Protein AF-A0A7S2MZM7-F1 (afdb_monomer_lite)

pLDDT: mean 78.88, std 13.53, range [46.03, 93.81]

Structure (mmCIF, N/CA/C/O backbone):
data_AF-A0A7S2MZM7-F1
#
_entry.id   AF-A0A7S2MZM7-F1
#
loop_
_atom_site.group_PDB
_atom_site.id
_atom_site.type_symbol
_atom_site.label_atom_id
_atom_site.label_alt_id
_atom_site.label_comp_id
_atom_site.label_asym_id
_atom_site.label_entity_id
_atom_site.label_seq_id
_atom_site.pdbx_PDB_ins_code
_atom_site.Cartn_x
_atom_site.Cartn_y
_atom_site.Cartn_z
_atom_site.occupancy
_atom_site.B_iso_or_equiv
_atom_site.auth_seq_id
_atom_site.auth_comp_id
_atom_site.auth_asym_id
_atom_site.auth_atom_id
_atom_site.pdbx_PDB_model_num
ATOM 1 N N . CYS A 1 1 ? 52.607 2.743 -35.072 1.00 60.44 1 CYS A N 1
ATOM 2 C CA . CYS A 1 1 ? 51.259 3.194 -35.482 1.00 60.44 1 CYS A CA 1
ATOM 3 C C . CYS A 1 1 ? 50.450 3.611 -34.243 1.00 60.44 1 CYS A C 1
ATOM 5 O O . CYS A 1 1 ? 49.666 2.835 -33.712 1.00 60.44 1 CYS A O 1
ATOM 7 N N . TRP A 1 2 ? 50.737 4.798 -33.700 1.00 70.00 2 TRP A N 1
ATOM 8 C CA . TRP A 1 2 ? 50.161 5.307 -32.442 1.00 70.00 2 TRP A CA 1
ATOM 9 C C . TRP A 1 2 ? 48.858 6.093 -32.680 1.00 70.00 2 TRP A C 1
ATOM 11 O O . TRP A 1 2 ? 47.922 5.983 -31.895 1.00 70.00 2 TRP A O 1
ATOM 21 N N . ALA A 1 3 ? 48.740 6.747 -33.842 1.00 78.81 3 ALA A N 1
ATOM 22 C CA . ALA A 1 3 ? 47.539 7.464 -34.273 1.00 78.81 3 ALA A CA 1
ATOM 23 C C . ALA A 1 3 ? 46.286 6.568 -34.348 1.00 78.81 3 ALA A C 1
ATOM 25 O O . ALA A 1 3 ? 45.236 6.948 -33.846 1.00 78.81 3 ALA A O 1
ATOM 26 N N . VAL A 1 4 ? 46.415 5.341 -34.872 1.00 82.06 4 VAL A N 1
ATOM 27 C CA . VAL A 1 4 ? 45.293 4.383 -34.983 1.00 82.06 4 VAL A CA 1
ATOM 28 C C . VAL A 1 4 ? 44.773 3.947 -33.607 1.00 82.06 4 VAL A C 1
ATOM 30 O O . VAL A 1 4 ? 43.575 3.748 -33.415 1.00 82.06 4 VAL A O 1
ATOM 33 N N . LYS A 1 5 ? 45.663 3.835 -32.613 1.00 76.19 5 LYS A N 1
ATOM 34 C CA . LYS A 1 5 ? 45.279 3.484 -31.239 1.00 76.19 5 LYS A CA 1
ATOM 35 C C . LYS A 1 5 ? 44.491 4.614 -30.574 1.00 76.19 5 LYS A C 1
ATOM 37 O O . LYS A 1 5 ? 43.492 4.342 -29.920 1.00 76.19 5 LYS A O 1
ATOM 42 N N . ILE A 1 6 ? 44.901 5.866 -30.785 1.00 82.88 6 ILE A N 1
ATOM 43 C CA . ILE A 1 6 ? 44.207 7.044 -30.245 1.00 82.88 6 ILE A CA 1
ATOM 44 C C . ILE A 1 6 ? 42.816 7.180 -30.863 1.00 82.88 6 ILE A C 1
ATOM 46 O O . ILE A 1 6 ? 41.855 7.415 -30.138 1.00 82.88 6 ILE A O 1
ATOM 50 N N . THR A 1 7 ? 42.684 6.971 -32.177 1.00 83.38 7 THR A N 1
ATOM 51 C CA . THR A 1 7 ? 41.378 7.048 -32.842 1.00 83.38 7 THR A CA 1
ATOM 52 C C . THR A 1 7 ? 40.415 5.982 -32.325 1.00 83.38 7 THR A C 1
ATOM 54 O O . THR A 1 7 ? 39.276 6.304 -32.010 1.00 83.38 7 THR A O 1
ATOM 57 N N . VAL A 1 8 ? 40.864 4.733 -32.148 1.00 88.12 8 VAL A N 1
ATOM 58 C CA . VAL A 1 8 ? 40.004 3.651 -31.628 1.00 88.12 8 VAL A CA 1
ATOM 59 C C . VAL A 1 8 ? 39.591 3.912 -30.177 1.00 88.12 8 VAL A C 1
ATOM 61 O O . VAL A 1 8 ? 38.430 3.711 -29.828 1.00 88.12 8 VAL A O 1
ATOM 64 N N . LEU A 1 9 ? 40.506 4.419 -29.344 1.00 82.81 9 LEU A N 1
ATOM 65 C CA . LEU A 1 9 ? 40.193 4.788 -27.963 1.00 82.81 9 LEU A CA 1
ATOM 66 C C . LEU A 1 9 ? 39.205 5.960 -27.900 1.00 82.81 9 LEU A C 1
ATOM 68 O O . LEU A 1 9 ? 38.249 5.896 -27.137 1.00 82.81 9 LEU A O 1
ATOM 72 N N . ALA A 1 10 ? 39.363 6.989 -28.734 1.00 88.56 10 ALA A N 1
ATOM 73 C CA . ALA A 1 10 ? 38.424 8.108 -28.784 1.00 88.56 10 ALA A CA 1
ATOM 74 C C . ALA A 1 10 ? 37.012 7.648 -29.183 1.00 88.56 10 ALA A C 1
ATOM 76 O O . ALA A 1 10 ? 36.043 7.998 -28.514 1.00 88.56 10 ALA A O 1
ATOM 77 N N . PHE A 1 11 ? 36.889 6.795 -30.206 1.00 91.56 11 PHE A N 1
ATOM 78 C CA . PHE A 1 11 ? 35.600 6.216 -30.595 1.00 91.56 11 PHE A CA 1
ATOM 79 C C . PHE A 1 11 ? 34.994 5.328 -29.502 1.00 91.56 11 PHE A C 1
ATOM 81 O O . PHE A 1 11 ? 33.789 5.391 -29.277 1.00 91.56 11 PHE A O 1
ATOM 88 N N . MET A 1 12 ? 35.807 4.547 -28.786 1.00 88.81 12 MET A N 1
ATOM 89 C CA . MET A 1 12 ? 35.355 3.726 -27.658 1.00 88.81 12 MET A CA 1
ATOM 90 C C . MET A 1 12 ? 34.823 4.582 -26.502 1.00 88.81 12 MET A C 1
ATOM 92 O O . MET A 1 12 ? 33.786 4.258 -25.934 1.00 88.81 12 MET A O 1
ATOM 96 N N . TRP A 1 13 ? 35.497 5.687 -26.172 1.00 88.94 13 TRP A N 1
ATOM 97 C CA . TRP A 1 13 ? 35.062 6.613 -25.123 1.00 88.94 13 TRP A CA 1
ATOM 98 C C . TRP A 1 13 ? 33.823 7.412 -25.530 1.00 88.94 13 TRP A C 1
ATOM 100 O O . TRP A 1 13 ? 32.946 7.624 -24.700 1.00 88.94 13 TRP A O 1
ATOM 110 N N . ILE A 1 14 ? 33.703 7.794 -26.805 1.00 89.69 14 ILE A N 1
ATOM 111 C CA . ILE A 1 14 ? 32.490 8.423 -27.345 1.00 89.69 14 ILE A CA 1
ATOM 112 C C . ILE A 1 14 ? 31.326 7.429 -27.323 1.00 89.69 14 ILE A C 1
ATOM 114 O O . ILE A 1 14 ? 30.238 7.789 -26.892 1.00 89.69 14 ILE A O 1
ATOM 118 N N . ALA A 1 15 ? 31.545 6.172 -27.718 1.00 86.94 15 ALA A N 1
ATOM 119 C CA . ALA A 1 15 ? 30.524 5.129 -27.644 1.00 86.94 15 ALA A CA 1
ATOM 120 C C . ALA A 1 15 ? 30.103 4.858 -26.193 1.00 86.94 15 ALA A C 1
ATOM 122 O O . ALA A 1 15 ? 28.912 4.778 -25.914 1.00 86.94 15 ALA A O 1
ATOM 123 N N . LEU A 1 16 ? 31.056 4.797 -25.257 1.00 84.00 16 LEU A N 1
ATOM 124 C CA . LEU A 1 16 ? 30.772 4.675 -23.828 1.00 84.00 16 LEU A CA 1
ATOM 125 C C . LEU A 1 16 ? 29.948 5.871 -23.327 1.00 84.00 16 LEU A C 1
ATOM 127 O O . LEU A 1 16 ? 28.944 5.680 -22.651 1.00 84.00 16 LEU A O 1
ATOM 131 N N . PHE A 1 17 ? 30.322 7.091 -23.713 1.00 86.12 17 PHE A N 1
ATOM 132 C CA . PHE A 1 17 ? 29.617 8.316 -23.341 1.00 86.12 17 PHE A CA 1
ATOM 133 C C . PHE A 1 17 ? 28.185 8.348 -23.899 1.00 86.12 17 PHE A C 1
ATOM 135 O O . PHE A 1 17 ? 27.238 8.619 -23.164 1.00 86.12 17 PHE A O 1
ATOM 142 N N . VAL A 1 18 ? 27.999 7.974 -25.167 1.00 84.31 18 VAL A N 1
ATOM 143 C CA . VAL A 1 18 ? 26.678 7.857 -25.809 1.00 84.31 18 VAL A CA 1
ATOM 144 C C . VAL A 1 18 ? 25.825 6.769 -25.145 1.00 84.31 18 VAL A C 1
ATOM 146 O O . VAL A 1 18 ? 24.623 6.948 -24.968 1.00 84.31 18 VAL A O 1
ATOM 149 N N . VAL A 1 19 ? 26.426 5.656 -24.718 1.00 78.06 19 VAL A N 1
ATOM 150 C CA . VAL A 1 19 ? 25.714 4.601 -23.979 1.00 78.06 19 VAL A CA 1
ATOM 151 C C . VAL A 1 19 ? 25.310 5.080 -22.579 1.00 78.06 19 VAL A C 1
ATOM 153 O O . VAL A 1 19 ? 24.202 4.778 -22.138 1.00 78.06 19 VAL A O 1
ATOM 156 N N . THR A 1 20 ? 26.139 5.886 -21.902 1.00 72.12 20 THR A N 1
ATOM 157 C CA . THR A 1 20 ? 25.772 6.468 -20.597 1.00 72.12 20 THR A CA 1
ATOM 158 C C . THR A 1 20 ? 24.634 7.483 -20.685 1.00 72.12 20 THR A C 1
ATOM 160 O O . THR A 1 20 ? 23.858 7.586 -19.741 1.00 72.12 20 THR A O 1
ATOM 163 N N . THR A 1 21 ? 24.477 8.196 -21.806 1.00 72.62 21 THR A N 1
ATOM 164 C CA . THR A 1 21 ? 23.367 9.151 -21.981 1.00 72.62 21 THR A CA 1
ATOM 165 C C . THR A 1 21 ? 22.074 8.497 -22.472 1.00 72.62 21 THR A C 1
ATOM 167 O O . THR A 1 21 ? 21.000 9.041 -22.233 1.00 72.62 21 THR A O 1
ATOM 170 N N . GLN A 1 22 ? 22.145 7.317 -23.099 1.00 61.84 22 GLN A N 1
ATOM 171 C CA . GLN A 1 22 ? 20.967 6.535 -23.513 1.00 61.84 22 GLN A CA 1
ATOM 172 C C . GLN A 1 22 ? 20.326 5.740 -22.365 1.00 61.84 22 GLN A C 1
ATOM 174 O O . GLN A 1 22 ? 19.161 5.363 -22.453 1.00 61.84 22 GLN A O 1
ATOM 179 N N . MET A 1 23 ? 21.032 5.540 -21.248 1.00 54.12 23 MET A N 1
ATOM 180 C CA . MET A 1 23 ? 20.426 5.088 -19.989 1.00 54.12 23 MET A CA 1
ATOM 181 C C . MET A 1 23 ? 19.872 6.271 -19.184 1.00 54.12 23 MET A C 1
ATOM 183 O O . MET A 1 23 ? 20.070 6.380 -17.977 1.00 54.12 23 MET A O 1
ATOM 187 N N . GLY A 1 24 ? 19.114 7.145 -19.846 1.00 56.44 24 GLY A N 1
ATOM 188 C CA . GLY A 1 24 ? 18.118 7.979 -19.184 1.00 56.44 24 GLY A CA 1
ATOM 189 C C . GLY A 1 24 ? 16.943 7.100 -18.773 1.00 56.44 24 GLY A C 1
ATOM 190 O O . GLY A 1 24 ? 15.856 7.226 -19.326 1.00 56.44 24 GLY A O 1
ATOM 191 N N . GLY A 1 25 ? 17.184 6.146 -17.869 1.00 52.50 25 GLY A N 1
ATOM 192 C CA . GLY A 1 25 ? 16.114 5.384 -17.249 1.00 52.50 25 GLY A CA 1
ATOM 193 C C . GLY A 1 25 ? 15.177 6.391 -16.610 1.00 52.50 25 GLY A C 1
ATOM 194 O O . GLY A 1 25 ? 15.594 7.109 -15.701 1.00 52.50 25 GLY A O 1
ATOM 195 N N . GLU A 1 26 ? 13.953 6.480 -17.134 1.00 50.09 26 GLU A N 1
ATOM 196 C CA . GLU A 1 26 ? 12.862 7.210 -16.509 1.00 50.09 26 GLU A CA 1
ATOM 197 C C . GLU A 1 26 ? 12.893 6.833 -15.036 1.00 50.09 26 GLU A C 1
ATOM 199 O O . GLU A 1 26 ? 12.683 5.670 -14.674 1.00 50.09 26 GLU A O 1
ATOM 204 N N . GLY A 1 27 ? 13.283 7.794 -14.200 1.00 50.22 27 GLY A N 1
ATOM 205 C CA . GLY A 1 27 ? 13.271 7.631 -12.766 1.00 50.22 27 GLY A CA 1
ATOM 206 C C . GLY A 1 27 ? 11.825 7.401 -12.391 1.00 50.22 27 GLY A C 1
ATOM 207 O O . GLY A 1 27 ? 11.090 8.361 -12.185 1.00 50.22 27 GLY A O 1
ATOM 208 N N . LYS A 1 28 ? 11.405 6.130 -12.363 1.00 47.84 28 LYS A N 1
ATOM 209 C CA . LYS A 1 28 ? 10.173 5.710 -11.720 1.00 47.84 28 LYS A CA 1
ATOM 210 C C . LYS A 1 28 ? 10.311 6.213 -10.303 1.00 47.84 28 LYS A C 1
ATOM 212 O O . LYS A 1 28 ? 11.090 5.681 -9.512 1.00 47.84 28 LYS A O 1
ATOM 217 N N . GLU A 1 29 ? 9.618 7.318 -10.080 1.00 55.66 29 GLU A N 1
ATOM 218 C CA . GLU A 1 29 ? 9.395 7.969 -8.814 1.00 55.66 29 GLU A CA 1
ATOM 219 C C . GLU A 1 29 ? 9.327 6.892 -7.734 1.00 55.66 29 GLU A C 1
ATOM 221 O O . GLU A 1 29 ? 8.632 5.884 -7.903 1.00 55.66 29 GLU A O 1
ATOM 226 N N . ILE A 1 30 ? 10.106 7.051 -6.663 1.00 55.09 30 ILE A N 1
ATOM 227 C CA . ILE A 1 30 ? 10.021 6.170 -5.501 1.00 55.09 30 ILE A CA 1
ATOM 228 C C . ILE A 1 30 ? 8.615 6.374 -4.943 1.00 55.09 30 ILE A C 1
ATOM 230 O O . ILE A 1 30 ? 8.378 7.285 -4.150 1.00 55.09 30 ILE A O 1
ATOM 234 N N . LYS A 1 31 ? 7.662 5.581 -5.443 1.00 57.94 31 LYS A N 1
ATOM 235 C CA . LYS A 1 31 ? 6.248 5.719 -5.133 1.00 57.94 31 LYS A CA 1
ATOM 236 C C . LYS A 1 31 ? 6.112 5.359 -3.664 1.00 57.94 31 LYS A C 1
ATOM 238 O O . LYS A 1 31 ? 6.176 4.188 -3.285 1.00 57.94 31 LYS A O 1
ATOM 243 N N . ARG A 1 32 ? 6.011 6.388 -2.821 1.00 68.56 32 ARG A N 1
ATOM 244 C CA . ARG A 1 32 ? 5.551 6.230 -1.442 1.00 68.56 32 ARG A CA 1
ATOM 245 C C . ARG A 1 32 ? 4.224 5.483 -1.517 1.00 68.56 32 ARG A C 1
ATOM 247 O O . ARG A 1 32 ? 3.449 5.710 -2.443 1.00 68.56 32 ARG A O 1
ATOM 254 N N . PHE A 1 33 ? 4.017 4.542 -0.604 1.00 81.75 33 PHE A N 1
ATOM 255 C CA . PHE A 1 33 ? 2.794 3.753 -0.563 1.00 81.75 33 PHE A CA 1
ATOM 256 C C . PHE A 1 33 ? 1.602 4.711 -0.468 1.00 81.75 33 PHE A C 1
ATOM 258 O O . PHE A 1 33 ? 1.421 5.347 0.563 1.00 81.75 33 PHE A O 1
ATOM 265 N N . ASP A 1 34 ? 0.835 4.847 -1.550 1.00 87.75 34 ASP A N 1
ATOM 266 C CA . ASP A 1 34 ? -0.366 5.675 -1.585 1.00 87.75 34 ASP A CA 1
ATOM 267 C C . ASP A 1 34 ? -1.587 4.750 -1.698 1.00 87.75 34 ASP A C 1
ATOM 269 O O . ASP A 1 34 ? -1.805 4.127 -2.744 1.00 87.75 34 ASP A O 1
ATOM 273 N N . PRO A 1 35 ? -2.375 4.599 -0.620 1.00 88.62 35 PRO A N 1
ATOM 274 C CA . PRO A 1 35 ? -3.516 3.697 -0.615 1.00 88.62 35 PRO A CA 1
ATOM 275 C C . PRO A 1 35 ? -4.645 4.141 -1.559 1.00 88.62 35 PRO A C 1
ATOM 277 O O . PRO A 1 35 ? -5.418 3.291 -2.001 1.00 88.62 35 PRO A O 1
ATOM 280 N N . PHE A 1 36 ? -4.748 5.430 -1.897 1.00 90.38 36 PHE A N 1
ATOM 281 C CA . PHE A 1 36 ? -5.766 5.934 -2.823 1.00 90.38 36 PHE A CA 1
ATOM 282 C C . PHE A 1 36 ? -5.395 5.621 -4.273 1.00 90.38 36 PHE A C 1
ATOM 284 O O . PHE A 1 36 ? -6.239 5.135 -5.026 1.00 90.38 36 PHE A O 1
ATOM 291 N N . ASP A 1 37 ? -4.123 5.802 -4.637 1.00 90.06 37 ASP A N 1
ATOM 292 C CA . ASP A 1 37 ? -3.599 5.447 -5.962 1.00 90.06 37 ASP A CA 1
ATOM 293 C C . ASP A 1 37 ? -3.692 3.929 -6.208 1.00 90.06 37 ASP A C 1
ATOM 295 O O . ASP A 1 37 ? -4.184 3.499 -7.250 1.00 90.06 37 ASP A O 1
ATOM 299 N N . ILE A 1 38 ? -3.341 3.104 -5.209 1.00 90.00 38 ILE A N 1
ATOM 300 C CA . ILE A 1 38 ? -3.429 1.633 -5.304 1.00 90.00 38 ILE A CA 1
ATOM 301 C C . ILE A 1 38 ? -4.870 1.152 -5.520 1.00 90.00 38 ILE A C 1
ATOM 303 O O . ILE A 1 38 ? -5.093 0.161 -6.218 1.00 90.00 38 ILE A O 1
ATOM 307 N N . LEU A 1 39 ? -5.846 1.822 -4.903 1.00 90.62 39 LEU A N 1
ATOM 308 C CA . LEU A 1 39 ? -7.265 1.501 -5.060 1.00 90.62 39 LEU A CA 1
ATOM 309 C C . LEU A 1 39 ? -7.914 2.197 -6.265 1.00 90.62 39 LEU A C 1
ATOM 311 O O . LEU A 1 39 ? -9.097 1.969 -6.509 1.00 90.62 39 LEU A O 1
ATOM 315 N N . GLU A 1 40 ? -7.161 3.005 -7.018 1.00 89.81 40 GLU A N 1
ATOM 316 C CA . GLU A 1 40 ? -7.648 3.805 -8.149 1.00 89.81 40 GLU A CA 1
ATOM 317 C C . GLU A 1 40 ? -8.832 4.712 -7.763 1.00 89.81 40 GLU A C 1
ATOM 319 O O . GLU A 1 40 ? -9.800 4.877 -8.511 1.00 89.81 40 GLU A O 1
ATOM 324 N N . VAL A 1 41 ? -8.776 5.292 -6.562 1.00 91.38 41 VAL A N 1
ATOM 325 C CA . VAL A 1 41 ? -9.804 6.196 -6.033 1.00 91.38 41 VAL A CA 1
ATOM 326 C C . VAL A 1 41 ? -9.234 7.585 -5.771 1.00 91.38 41 VAL A C 1
ATOM 328 O O . VAL A 1 41 ? -8.035 7.774 -5.592 1.00 91.38 41 VAL A O 1
ATOM 331 N N . SER A 1 42 ? -10.115 8.584 -5.730 1.00 89.31 42 SER A N 1
ATOM 332 C CA . SER A 1 42 ? -9.733 9.939 -5.324 1.00 89.31 42 SER A CA 1
ATOM 333 C C . SER A 1 42 ? -9.296 9.973 -3.855 1.00 89.31 42 SER A C 1
ATOM 335 O O . SER A 1 42 ? -9.852 9.256 -3.024 1.00 89.31 42 SER A O 1
ATOM 337 N N . ALA A 1 43 ? -8.377 10.877 -3.506 1.00 84.50 43 ALA A N 1
ATOM 338 C CA . ALA A 1 43 ? -8.002 11.158 -2.115 1.00 84.50 43 ALA A CA 1
ATOM 339 C C . ALA A 1 43 ? -9.189 11.634 -1.250 1.00 84.50 43 ALA A C 1
ATOM 341 O O . ALA A 1 43 ? -9.149 11.548 -0.025 1.00 84.50 43 ALA A O 1
ATOM 342 N N . SER A 1 44 ? -10.260 12.128 -1.881 1.00 86.19 44 SER A N 1
ATOM 343 C CA . SER A 1 44 ? -11.511 12.524 -1.218 1.00 86.19 44 SER A CA 1
ATOM 344 C C . SER A 1 44 ? -12.598 11.442 -1.269 1.00 86.19 44 SER A C 1
ATOM 346 O O . SER A 1 44 ? -13.756 11.736 -0.980 1.00 86.19 44 SER A O 1
ATOM 348 N N . ALA A 1 45 ? -12.258 10.213 -1.672 1.00 88.69 45 ALA A N 1
ATOM 349 C CA . ALA A 1 45 ? -13.223 9.129 -1.789 1.00 88.69 45 ALA A CA 1
ATOM 350 C C . ALA A 1 45 ? -13.829 8.756 -0.432 1.00 88.69 45 ALA A C 1
ATOM 352 O O . ALA A 1 45 ? -13.168 8.714 0.607 1.00 88.69 45 ALA A O 1
ATOM 353 N N . SER A 1 46 ? -15.117 8.445 -0.462 1.00 90.75 46 SER A N 1
ATOM 354 C CA . 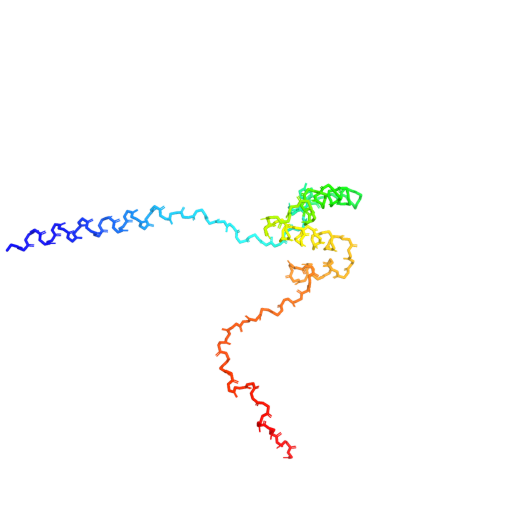SER A 1 46 ? -15.875 8.034 0.712 1.00 90.75 46 SER A CA 1
ATOM 355 C C . SER A 1 46 ? -15.653 6.548 1.041 1.00 90.75 46 SER A C 1
ATOM 357 O O . SER A 1 46 ? -15.343 5.728 0.173 1.00 90.75 46 SER A O 1
ATOM 359 N N . ALA A 1 47 ? -15.875 6.154 2.299 1.00 88.88 47 ALA A N 1
ATOM 360 C CA . ALA A 1 47 ? -15.806 4.752 2.733 1.00 88.88 47 ALA A CA 1
ATOM 361 C C . ALA A 1 47 ? -16.573 3.744 1.833 1.00 88.88 47 ALA A C 1
ATOM 363 O O . ALA A 1 47 ? -16.027 2.671 1.545 1.00 88.88 47 ALA A O 1
ATOM 364 N N . PRO A 1 48 ? -17.805 4.025 1.347 1.00 90.94 48 PRO A N 1
ATOM 365 C CA . PRO A 1 48 ? -18.491 3.111 0.432 1.00 90.94 48 PRO A CA 1
ATOM 366 C C . PRO A 1 48 ? -17.810 2.993 -0.941 1.00 90.94 48 PRO A C 1
ATOM 368 O O . PRO A 1 48 ? -17.819 1.904 -1.521 1.00 90.94 48 PRO A O 1
ATOM 371 N N . GLU A 1 49 ? -17.194 4.060 -1.456 1.00 91.56 49 GLU A N 1
ATOM 372 C CA . GLU A 1 49 ? -16.455 4.035 -2.727 1.00 91.56 49 GLU A CA 1
ATOM 373 C C . GLU A 1 49 ? -15.181 3.200 -2.614 1.00 91.56 49 GLU A C 1
ATOM 375 O O . GLU A 1 49 ? -14.941 2.339 -3.459 1.00 91.56 49 GLU A O 1
ATOM 380 N N . ILE A 1 50 ? -14.437 3.362 -1.517 1.00 91.62 50 ILE A N 1
ATOM 381 C CA . ILE A 1 50 ? -13.248 2.561 -1.189 1.00 91.62 50 ILE A CA 1
ATOM 382 C C . ILE A 1 50 ? -13.603 1.068 -1.152 1.00 91.62 50 ILE A C 1
ATOM 384 O O . ILE A 1 50 ? -12.938 0.235 -1.771 1.00 91.62 50 ILE A O 1
ATOM 388 N N . LYS A 1 51 ? -14.714 0.711 -0.495 1.00 91.81 51 LYS A N 1
ATOM 389 C CA . LYS A 1 51 ? -15.194 -0.679 -0.427 1.00 91.81 51 LYS A CA 1
ATOM 390 C C . LYS A 1 51 ? -15.601 -1.230 -1.796 1.00 91.81 51 LYS A C 1
ATOM 392 O O . LYS A 1 51 ? -15.393 -2.413 -2.074 1.00 91.81 51 LYS A O 1
ATOM 397 N N . LYS A 1 52 ? -16.197 -0.397 -2.652 1.00 93.75 52 LYS A N 1
ATOM 398 C CA . LYS A 1 52 ? -16.582 -0.777 -4.017 1.00 93.75 52 LYS A CA 1
ATOM 399 C C . LYS A 1 52 ? -15.351 -1.002 -4.899 1.00 93.75 52 LYS A C 1
ATOM 401 O O . LYS A 1 52 ? -15.305 -2.006 -5.609 1.00 93.75 52 LYS A O 1
ATOM 406 N N . ALA A 1 53 ? -14.362 -0.114 -4.819 1.00 93.81 53 ALA A N 1
ATOM 407 C CA . ALA A 1 53 ? -13.100 -0.225 -5.542 1.00 93.81 53 ALA A CA 1
ATOM 408 C C . ALA A 1 53 ? -12.321 -1.481 -5.128 1.00 93.81 53 ALA A C 1
ATOM 410 O O . ALA A 1 53 ? -11.965 -2.286 -5.988 1.00 93.81 53 ALA A O 1
ATOM 411 N N . TYR A 1 54 ? -12.190 -1.723 -3.818 1.00 93.38 54 TYR A N 1
ATOM 412 C CA . TYR A 1 54 ? -11.579 -2.940 -3.278 1.00 93.38 54 TYR A CA 1
ATOM 413 C C . TYR A 1 54 ? -12.226 -4.203 -3.858 1.00 93.38 54 TYR A C 1
ATOM 415 O O . TYR A 1 54 ? -11.542 -5.034 -4.443 1.00 93.38 54 TYR A O 1
ATOM 423 N N . ARG A 1 55 ? -13.562 -4.313 -3.807 1.00 92.62 55 ARG A N 1
ATOM 424 C CA . ARG A 1 55 ? -14.279 -5.474 -4.366 1.00 92.62 55 ARG A CA 1
ATOM 425 C C . ARG A 1 55 ? -14.000 -5.688 -5.853 1.00 92.62 55 ARG A C 1
ATOM 427 O O . ARG A 1 55 ? -13.837 -6.829 -6.275 1.00 92.62 55 ARG A O 1
ATOM 434 N N . LYS A 1 56 ? -13.956 -4.613 -6.644 1.00 93.50 56 LYS A N 1
ATOM 435 C CA . LYS A 1 56 ? -13.666 -4.687 -8.082 1.00 93.50 56 LYS A CA 1
ATOM 436 C C . LYS A 1 56 ? -12.246 -5.207 -8.324 1.00 93.50 56 LYS A C 1
ATOM 438 O O . LYS A 1 56 ? -12.074 -6.152 -9.087 1.00 93.50 56 LYS A O 1
ATOM 443 N N . LEU A 1 57 ? -11.252 -4.629 -7.653 1.00 91.81 57 LEU A N 1
ATOM 444 C CA . LEU A 1 57 ? -9.843 -4.983 -7.830 1.00 91.81 57 LEU A CA 1
ATOM 445 C C . LEU A 1 57 ? -9.519 -6.383 -7.290 1.00 91.81 57 LEU A C 1
ATOM 447 O O . LEU A 1 57 ? -8.811 -7.138 -7.952 1.00 91.81 57 LEU A O 1
ATOM 451 N N . SER A 1 58 ? -10.096 -6.781 -6.153 1.00 89.88 58 SER A N 1
ATOM 452 C CA . SE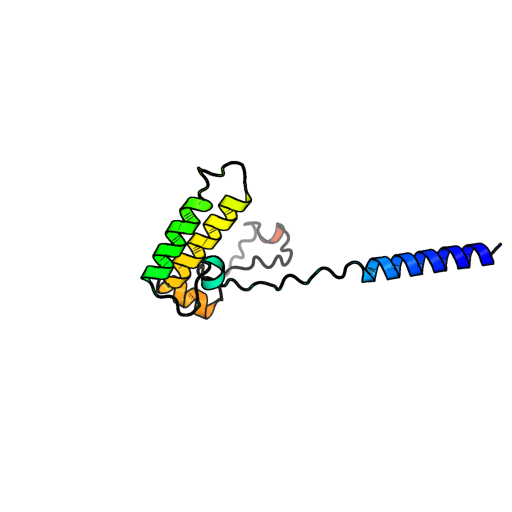R A 1 58 ? -9.928 -8.127 -5.590 1.00 89.88 58 SER A CA 1
ATOM 453 C C . SER A 1 58 ? -10.421 -9.230 -6.523 1.00 89.88 58 SER A C 1
ATOM 455 O O . SER A 1 58 ? -9.840 -10.307 -6.530 1.00 89.88 58 SER A O 1
ATOM 457 N N . LEU A 1 59 ? -11.474 -8.982 -7.311 1.00 89.81 59 LEU A N 1
ATOM 458 C CA . LEU A 1 59 ? -11.976 -9.949 -8.293 1.00 89.81 59 LEU A CA 1
ATOM 459 C C . LEU A 1 59 ? -11.073 -10.056 -9.527 1.00 89.81 59 LEU A C 1
ATOM 461 O O . LEU A 1 59 ? -10.978 -11.134 -10.110 1.00 89.81 59 LEU A O 1
ATOM 465 N N . ILE A 1 60 ? -10.435 -8.951 -9.922 1.00 88.56 60 ILE A N 1
ATOM 466 C CA . ILE A 1 60 ? -9.528 -8.890 -11.075 1.00 88.56 60 ILE A CA 1
ATOM 467 C C . ILE A 1 60 ? -8.207 -9.588 -10.744 1.00 88.56 60 ILE A C 1
ATOM 469 O O . ILE A 1 60 ? -7.759 -10.441 -11.502 1.00 88.56 60 ILE A O 1
ATOM 473 N N . TYR A 1 61 ? -7.620 -9.270 -9.588 1.00 90.19 61 TYR A N 1
ATOM 474 C CA . TYR A 1 61 ? -6.311 -9.770 -9.157 1.00 90.19 61 TYR A CA 1
ATOM 475 C C . TYR A 1 61 ? -6.402 -10.974 -8.208 1.00 90.19 61 TYR A C 1
ATOM 477 O O . TYR A 1 61 ? -5.468 -11.240 -7.456 1.00 90.19 61 TYR A O 1
ATOM 485 N N . HIS A 1 62 ? -7.523 -11.702 -8.206 1.00 86.19 62 HIS A N 1
ATOM 486 C CA . HIS A 1 62 ? -7.681 -12.859 -7.326 1.00 86.19 62 HIS A CA 1
ATOM 487 C C . HIS A 1 62 ? -6.651 -13.950 -7.686 1.00 86.19 62 HIS A C 1
ATOM 489 O O . HIS A 1 62 ? -6.571 -14.318 -8.863 1.00 86.19 62 HIS A O 1
ATOM 495 N N . PRO A 1 63 ? -5.905 -14.510 -6.713 1.00 84.69 63 PRO A N 1
ATOM 496 C CA . PRO A 1 63 ? -4.856 -15.498 -6.988 1.00 84.69 63 PRO A CA 1
ATOM 497 C C . PRO A 1 63 ? -5.399 -16.802 -7.591 1.00 84.69 63 PRO A C 1
ATOM 499 O O . PRO A 1 63 ? -4.721 -17.428 -8.391 1.00 84.69 63 PRO A O 1
ATOM 502 N N . ASP A 1 64 ? -6.646 -17.171 -7.278 1.00 86.12 64 ASP A N 1
ATOM 503 C CA . ASP A 1 64 ? -7.316 -18.355 -7.854 1.00 86.12 64 ASP A CA 1
ATOM 504 C C . ASP A 1 64 ? -7.602 -18.205 -9.360 1.00 86.12 64 ASP A C 1
ATOM 506 O O . ASP A 1 64 ? -7.569 -19.165 -10.119 1.00 86.12 64 ASP A O 1
ATOM 510 N N . LYS A 1 65 ? -7.864 -16.975 -9.823 1.00 83.50 65 LYS A N 1
ATOM 511 C CA . LYS A 1 65 ? -8.141 -16.710 -11.244 1.00 83.50 65 LYS A CA 1
ATOM 512 C C . LYS A 1 65 ? -6.878 -16.471 -12.062 1.00 83.50 65 LYS A C 1
ATOM 514 O O . LYS A 1 65 ? -6.917 -16.639 -13.275 1.00 83.50 65 LYS A O 1
ATOM 519 N N . ASN A 1 66 ? -5.789 -16.076 -11.403 1.00 83.00 66 ASN A N 1
ATOM 520 C CA . ASN A 1 66 ? -4.505 -15.779 -12.030 1.00 83.00 66 ASN A CA 1
ATOM 521 C C . ASN A 1 66 ? -3.369 -16.559 -11.338 1.00 83.00 66 ASN A C 1
ATOM 523 O O . ASN A 1 66 ? -2.452 -15.937 -10.797 1.00 83.00 66 ASN A O 1
ATOM 527 N N . PRO A 1 67 ? -3.425 -17.903 -11.312 1.00 79.31 67 PRO A N 1
ATOM 528 C CA . PRO A 1 67 ? -2.414 -18.715 -10.634 1.00 79.31 67 PRO A CA 1
ATOM 529 C C . PRO A 1 67 ? -1.031 -18.620 -11.299 1.00 79.31 67 PRO A C 1
ATOM 531 O O . PRO A 1 67 ? -0.019 -18.815 -10.632 1.00 79.31 67 PRO A O 1
ATOM 534 N N . ASP A 1 68 ? -0.985 -18.278 -12.590 1.00 80.38 68 ASP A N 1
ATOM 535 C CA . ASP A 1 68 ? 0.249 -18.186 -13.378 1.00 80.38 68 ASP A CA 1
ATOM 536 C C . ASP A 1 68 ? 0.961 -16.826 -13.268 1.00 80.38 68 ASP A C 1
ATOM 538 O O . ASP A 1 68 ? 2.098 -16.693 -13.722 1.00 80.38 68 ASP A O 1
ATOM 542 N N . ASP A 1 69 ? 0.324 -15.810 -12.666 1.00 79.88 69 ASP A N 1
ATOM 543 C CA . ASP A 1 69 ? 0.911 -14.475 -12.526 1.00 79.88 69 ASP A CA 1
ATOM 544 C C . ASP A 1 69 ? 1.374 -14.202 -11.078 1.00 79.88 69 ASP A C 1
ATOM 546 O O . ASP A 1 69 ? 0.566 -13.842 -10.211 1.00 79.88 69 ASP A O 1
ATOM 550 N N . PRO A 1 70 ? 2.687 -14.290 -10.783 1.00 79.44 70 PRO A N 1
ATOM 551 C CA . PRO A 1 70 ? 3.217 -13.967 -9.458 1.00 79.44 70 PRO A CA 1
ATOM 552 C C . PRO A 1 70 ? 3.035 -12.482 -9.086 1.00 79.44 70 PRO A C 1
ATOM 554 O O . PRO A 1 70 ? 3.062 -12.116 -7.901 1.00 79.44 70 PRO A O 1
ATOM 557 N N . LEU A 1 71 ? 2.819 -11.601 -10.070 1.00 82.94 71 LEU A N 1
ATOM 558 C CA . LEU A 1 71 ? 2.513 -10.194 -9.831 1.00 82.94 71 LEU A CA 1
ATOM 559 C C . LEU A 1 71 ? 1.070 -10.001 -9.360 1.00 82.94 71 LEU A C 1
ATOM 561 O O . LEU A 1 71 ? 0.832 -9.077 -8.582 1.00 82.94 71 LEU A O 1
ATOM 565 N N . ALA A 1 72 ? 0.128 -10.872 -9.738 1.00 84.19 72 ALA A N 1
ATOM 566 C CA . ALA A 1 72 ? -1.263 -10.790 -9.288 1.00 84.19 72 ALA A CA 1
ATOM 567 C C . ALA A 1 72 ? -1.370 -10.967 -7.767 1.00 84.19 72 ALA A C 1
ATOM 569 O O . ALA A 1 72 ? -2.008 -10.155 -7.096 1.00 84.19 72 ALA A O 1
ATOM 570 N N . ALA A 1 73 ? -0.653 -11.944 -7.200 1.00 85.06 73 ALA A N 1
ATOM 571 C CA . ALA A 1 73 ? -0.566 -12.129 -5.750 1.00 85.06 73 ALA A CA 1
ATOM 572 C C . ALA A 1 73 ? 0.023 -10.889 -5.054 1.00 85.06 73 ALA A C 1
ATOM 574 O O . ALA A 1 73 ? -0.509 -10.404 -4.053 1.00 85.06 73 ALA A O 1
ATOM 575 N N . SER A 1 74 ? 1.089 -10.323 -5.625 1.00 87.19 74 SER A N 1
ATOM 576 C CA . SER A 1 74 ? 1.742 -9.123 -5.091 1.00 87.19 74 SER A CA 1
ATOM 577 C C . SE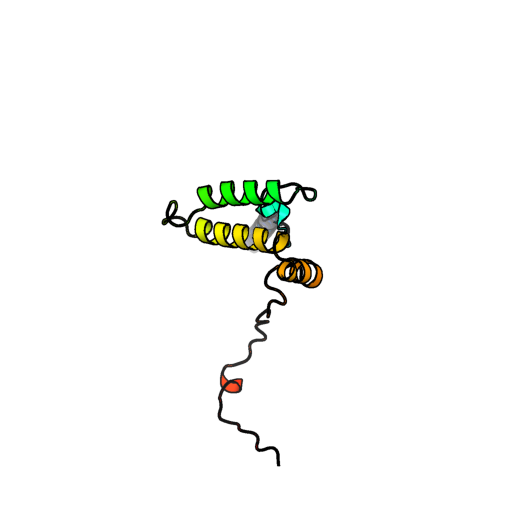R A 1 74 ? 0.816 -7.899 -5.129 1.00 87.19 74 SER A C 1
ATOM 579 O O . SER A 1 74 ? 0.731 -7.148 -4.156 1.00 87.19 74 SER A O 1
ATOM 581 N N . ARG A 1 75 ? 0.071 -7.715 -6.226 1.00 88.62 75 ARG A N 1
ATOM 582 C CA . ARG A 1 75 ? -0.942 -6.660 -6.389 1.00 88.62 75 ARG A CA 1
ATOM 583 C C . ARG A 1 75 ? -2.101 -6.839 -5.419 1.00 88.62 75 ARG A C 1
ATOM 585 O O . ARG A 1 75 ? -2.504 -5.872 -4.782 1.00 88.62 75 ARG A O 1
ATOM 592 N N . PHE A 1 76 ? -2.594 -8.062 -5.249 1.00 90.19 76 PHE A N 1
ATOM 593 C CA . PHE A 1 76 ? -3.667 -8.372 -4.307 1.00 90.19 76 PHE A CA 1
ATOM 594 C C . PHE A 1 76 ? -3.290 -8.011 -2.865 1.00 90.19 76 PHE A C 1
ATOM 596 O O . PHE A 1 76 ? -4.086 -7.407 -2.141 1.00 90.19 76 PHE A O 1
ATOM 603 N N . ILE A 1 77 ? -2.050 -8.312 -2.464 1.00 89.06 77 ILE A N 1
ATOM 604 C CA . ILE A 1 77 ? -1.524 -7.919 -1.153 1.00 89.06 77 ILE A CA 1
ATOM 605 C C . ILE A 1 77 ? -1.507 -6.391 -1.023 1.00 89.06 77 ILE A C 1
ATOM 607 O O . ILE A 1 77 ? -1.952 -5.869 -0.004 1.00 89.06 77 ILE A O 1
ATOM 611 N N . GLN A 1 78 ? -1.051 -5.661 -2.047 1.00 90.12 78 GLN A N 1
ATOM 612 C CA . GLN A 1 78 ? -1.044 -4.192 -2.029 1.00 90.12 78 GLN A CA 1
ATOM 613 C C . GLN A 1 78 ? -2.456 -3.603 -1.918 1.00 90.12 78 GLN A C 1
ATOM 615 O O . GLN A 1 78 ? -2.680 -2.729 -1.086 1.00 90.12 78 GLN A O 1
ATOM 620 N N . ILE A 1 79 ? -3.414 -4.120 -2.691 1.00 92.12 79 ILE A N 1
ATOM 621 C CA . ILE A 1 79 ? -4.829 -3.718 -2.650 1.00 92.12 79 ILE A CA 1
ATOM 622 C C . ILE A 1 79 ? -5.418 -3.947 -1.255 1.00 92.12 79 ILE A C 1
ATOM 624 O O . ILE A 1 79 ? -6.085 -3.073 -0.702 1.00 92.12 79 ILE A O 1
ATOM 628 N N . THR A 1 80 ? -5.137 -5.107 -0.659 1.00 91.06 80 THR A N 1
ATOM 629 C CA . THR A 1 80 ? -5.604 -5.447 0.690 1.00 91.06 80 THR A CA 1
ATOM 630 C C . THR A 1 80 ? -4.999 -4.516 1.735 1.00 91.06 80 THR A C 1
ATOM 632 O O . THR A 1 80 ? -5.723 -3.983 2.572 1.00 91.06 80 THR A O 1
ATOM 635 N N . LYS A 1 81 ? -3.691 -4.245 1.654 1.00 90.88 81 LYS A N 1
ATOM 636 C CA . LYS A 1 81 ? -3.021 -3.283 2.538 1.00 90.88 81 LYS A CA 1
ATOM 637 C C . LYS A 1 81 ? -3.602 -1.881 2.400 1.00 90.88 81 LYS A C 1
ATOM 639 O O . LYS A 1 81 ? -3.830 -1.227 3.412 1.00 90.88 81 LYS A O 1
ATOM 644 N N . ALA A 1 82 ? -3.859 -1.431 1.174 1.00 91.62 82 ALA A N 1
ATOM 645 C CA . ALA A 1 82 ? -4.422 -0.113 0.904 1.00 91.62 82 ALA A CA 1
ATOM 646 C C . ALA A 1 82 ? -5.831 0.030 1.488 1.00 91.62 82 ALA A C 1
ATOM 648 O O . ALA A 1 82 ? -6.132 1.025 2.140 1.00 91.62 82 ALA A O 1
ATOM 649 N N . TYR A 1 83 ? -6.666 -1.000 1.335 1.00 92.56 83 TYR A N 1
ATOM 650 C CA . TYR A 1 83 ? -7.984 -1.041 1.959 1.00 92.56 83 TYR A CA 1
ATOM 651 C C . TYR A 1 83 ? -7.883 -0.960 3.486 1.00 92.56 83 TYR A C 1
ATOM 653 O O . TYR A 1 83 ? -8.488 -0.075 4.088 1.00 92.56 83 TYR A O 1
ATOM 661 N N . THR A 1 84 ? -7.053 -1.804 4.108 1.00 91.00 84 THR A N 1
ATOM 662 C CA . THR A 1 84 ? -6.857 -1.796 5.565 1.00 91.00 84 THR A CA 1
ATOM 663 C C . THR A 1 84 ? -6.344 -0.444 6.066 1.00 91.00 84 THR A C 1
ATOM 665 O O . THR A 1 84 ? -6.836 0.038 7.082 1.00 91.00 84 THR A O 1
ATOM 668 N N . ALA A 1 85 ? -5.434 0.209 5.332 1.00 90.69 85 ALA A N 1
ATOM 669 C CA . ALA A 1 85 ? -4.915 1.540 5.660 1.00 90.69 85 ALA A CA 1
ATOM 670 C C . ALA A 1 85 ? -6.011 2.611 5.780 1.00 90.69 85 ALA A C 1
ATOM 672 O O . ALA A 1 85 ? -5.873 3.544 6.568 1.00 90.69 85 ALA A O 1
ATOM 673 N N . LEU A 1 86 ? -7.081 2.490 4.986 1.00 88.38 86 LEU A N 1
ATOM 674 C CA . LEU A 1 86 ? -8.175 3.461 4.944 1.00 88.38 86 LEU A CA 1
ATOM 675 C C . LEU A 1 86 ? -9.351 3.080 5.849 1.00 88.38 86 LEU A C 1
ATOM 677 O O . LEU A 1 86 ? -10.086 3.966 6.283 1.00 88.38 86 LEU A O 1
ATOM 681 N N . THR A 1 87 ? -9.556 1.788 6.123 1.00 88.38 87 THR A N 1
ATOM 682 C CA . THR A 1 87 ? -10.704 1.319 6.912 1.00 88.38 87 THR A CA 1
ATOM 683 C C . THR A 1 87 ? -10.415 1.116 8.389 1.00 88.38 87 THR A C 1
ATOM 685 O O . THR A 1 87 ? -11.319 1.301 9.198 1.00 88.38 87 THR A O 1
ATOM 688 N N . ASP A 1 88 ? -9.200 0.694 8.743 1.00 91.00 88 ASP A N 1
ATOM 689 C CA . ASP A 1 88 ? -8.843 0.388 10.126 1.00 91.00 88 ASP A CA 1
ATOM 690 C C . ASP A 1 88 ? -8.186 1.596 10.804 1.00 91.00 88 ASP A C 1
ATOM 692 O O . ASP A 1 88 ? -7.257 2.205 10.275 1.00 91.00 88 ASP A O 1
ATOM 696 N N . GLU A 1 89 ? -8.665 1.952 11.996 1.00 88.75 89 GLU A N 1
ATOM 697 C CA . GLU A 1 89 ? -8.192 3.143 12.706 1.00 88.75 89 GLU A CA 1
ATOM 698 C C . GLU A 1 89 ? -6.729 3.006 13.160 1.00 88.75 89 GLU A C 1
ATOM 700 O O . GLU A 1 89 ? -5.983 3.989 13.179 1.00 88.75 89 GLU A O 1
ATOM 705 N N . THR A 1 90 ? -6.290 1.790 13.497 1.00 88.81 90 THR A N 1
ATOM 706 C CA . THR A 1 90 ? -4.903 1.529 13.899 1.00 88.81 90 THR A CA 1
ATOM 707 C C . THR A 1 90 ? -3.970 1.583 12.694 1.00 88.81 90 THR A C 1
ATOM 709 O O . THR A 1 90 ? -2.936 2.251 12.746 1.00 88.81 90 THR A O 1
ATOM 712 N N . ALA A 1 91 ? -4.374 0.979 11.574 1.00 88.19 91 ALA A N 1
ATOM 713 C CA . ALA A 1 91 ? -3.623 1.021 10.324 1.00 88.19 91 ALA A CA 1
ATOM 714 C C . ALA A 1 91 ? -3.545 2.441 9.749 1.00 88.19 91 ALA A C 1
ATOM 716 O O . ALA A 1 91 ? -2.499 2.834 9.234 1.00 88.19 91 ALA A O 1
ATOM 717 N N . LYS A 1 92 ? -4.605 3.244 9.900 1.00 87.44 92 LYS A N 1
ATOM 718 C CA . LYS A 1 92 ? -4.60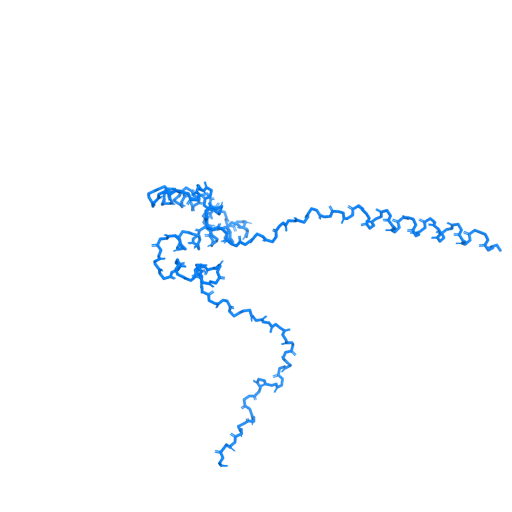9 4.657 9.511 1.00 87.44 92 LYS A CA 1
ATOM 719 C C . LYS A 1 92 ? -3.611 5.476 10.329 1.00 87.44 92 LYS A C 1
ATOM 721 O O . LYS A 1 92 ? -2.798 6.192 9.753 1.00 87.44 92 LYS A O 1
ATOM 726 N N . LYS A 1 93 ? -3.600 5.318 11.658 1.00 88.50 93 LYS A N 1
ATOM 727 C CA . LYS A 1 93 ? -2.605 5.971 12.533 1.00 88.50 93 LYS A CA 1
ATOM 728 C C . LYS A 1 93 ? -1.178 5.539 12.188 1.00 88.50 93 LYS A C 1
ATOM 730 O O . LYS A 1 93 ? -0.261 6.358 12.194 1.00 88.50 93 LYS A O 1
ATOM 735 N N . ASN A 1 94 ? -0.983 4.263 11.857 1.00 87.31 94 ASN A N 1
ATOM 736 C CA . ASN A 1 94 ? 0.305 3.749 11.398 1.00 87.31 94 ASN A CA 1
ATOM 737 C C . ASN A 1 94 ? 0.726 4.367 10.064 1.00 87.31 94 ASN A C 1
ATOM 739 O O . ASN A 1 94 ? 1.878 4.767 9.916 1.00 87.31 94 ASN A O 1
ATOM 743 N N . TYR A 1 95 ? -0.202 4.491 9.119 1.00 86.00 95 TYR A N 1
ATOM 744 C CA . TYR A 1 95 ? 0.039 5.143 7.841 1.00 86.00 95 TYR A CA 1
ATOM 745 C C . TYR A 1 95 ? 0.412 6.621 8.019 1.00 86.00 95 TYR A C 1
ATOM 747 O O . TYR A 1 95 ? 1.416 7.060 7.469 1.00 86.00 95 TYR A O 1
ATOM 755 N N . GLU A 1 96 ? -0.310 7.363 8.859 1.00 84.81 96 GLU A N 1
ATOM 756 C CA . GLU A 1 96 ? -0.005 8.766 9.171 1.00 84.81 96 GLU A CA 1
ATOM 757 C C . GLU A 1 96 ? 1.377 8.933 9.829 1.00 84.81 96 GLU A C 1
ATOM 759 O O . GLU A 1 96 ? 2.084 9.903 9.561 1.00 84.81 96 GLU A O 1
ATOM 764 N N . LYS A 1 97 ? 1.787 7.977 10.672 1.00 83.94 97 LYS A N 1
ATOM 765 C CA . LYS A 1 97 ? 3.041 8.047 11.436 1.00 83.94 97 LYS A CA 1
ATOM 766 C C . LYS A 1 97 ? 4.266 7.498 10.695 1.00 83.94 97 LYS A C 1
ATOM 768 O O . LYS A 1 97 ? 5.368 8.001 10.893 1.00 83.94 97 LYS A O 1
ATOM 773 N N . TYR A 1 98 ? 4.096 6.452 9.890 1.00 82.25 98 TYR A N 1
ATOM 774 C CA . TYR A 1 98 ? 5.190 5.690 9.271 1.00 82.25 98 TYR A CA 1
ATOM 775 C C . TYR A 1 98 ? 5.120 5.647 7.740 1.00 82.25 98 TYR A C 1
ATOM 777 O O . TYR A 1 98 ? 6.026 5.107 7.108 1.00 82.25 98 TYR A O 1
ATOM 785 N N . GLY A 1 99 ? 4.058 6.177 7.128 1.00 81.69 99 GLY A N 1
ATOM 786 C CA . GLY A 1 99 ? 3.824 6.093 5.685 1.00 81.69 99 GLY A CA 1
ATOM 787 C C . GLY A 1 99 ? 3.457 4.690 5.193 1.00 81.69 99 GLY A C 1
ATOM 788 O O . GLY A 1 99 ? 3.482 4.448 3.991 1.00 81.69 99 GLY A O 1
ATOM 789 N N . ASN A 1 100 ? 3.146 3.749 6.096 1.00 82.00 100 ASN A N 1
ATOM 790 C CA . ASN A 1 100 ? 2.761 2.381 5.751 1.00 82.00 100 ASN A CA 1
ATOM 791 C C . ASN A 1 100 ? 1.745 1.816 6.770 1.00 82.00 100 ASN A C 1
ATOM 793 O O . ASN A 1 100 ? 1.930 2.010 7.975 1.00 82.00 100 ASN A O 1
ATOM 797 N N . PRO A 1 101 ? 0.699 1.086 6.332 1.00 82.62 101 PRO A N 1
ATOM 798 C CA . PRO A 1 101 ? -0.330 0.546 7.227 1.00 82.62 101 PRO A CA 1
ATOM 799 C C . PRO A 1 101 ? 0.178 -0.523 8.199 1.00 82.62 101 PRO A C 1
ATOM 801 O O . PRO A 1 101 ? -0.352 -0.639 9.302 1.00 82.62 101 PRO A O 1
ATOM 804 N N . ASP A 1 102 ? 1.229 -1.267 7.835 1.00 80.25 102 ASP A N 1
ATOM 805 C CA . ASP A 1 102 ? 1.806 -2.322 8.686 1.00 80.25 102 ASP A CA 1
ATOM 806 C C . ASP A 1 102 ? 2.612 -1.762 9.884 1.00 80.25 102 ASP A C 1
ATOM 808 O O . ASP A 1 102 ? 3.181 -2.526 10.662 1.00 80.25 102 ASP A O 1
ATOM 812 N N . GLY A 1 103 ? 2.699 -0.434 10.035 1.00 77.75 103 GLY A N 1
ATOM 813 C CA . GLY A 1 103 ? 3.442 0.210 11.119 1.00 77.75 103 GLY A CA 1
ATOM 814 C C . GLY A 1 103 ? 4.952 0.275 10.863 1.00 77.75 103 GLY A C 1
ATOM 815 O O . GLY A 1 103 ? 5.379 0.226 9.700 1.00 77.75 103 GLY A O 1
ATOM 816 N N . PRO A 1 104 ? 5.779 0.423 11.920 1.00 74.12 104 PRO A N 1
ATOM 817 C CA . PRO A 1 104 ? 7.217 0.581 11.775 1.00 74.12 104 PRO A CA 1
ATOM 818 C C . PRO A 1 104 ? 7.785 -0.666 11.106 1.00 74.12 104 PRO A C 1
ATOM 820 O O . PRO A 1 104 ? 7.888 -1.733 11.709 1.00 74.12 104 PRO A O 1
ATOM 823 N N . GLN A 1 105 ? 8.155 -0.531 9.836 1.00 71.00 105 GLN A N 1
ATOM 824 C CA . GLN A 1 105 ? 8.926 -1.566 9.179 1.00 71.00 105 GLN A CA 1
ATOM 825 C C . GLN A 1 105 ? 10.270 -1.586 9.889 1.00 71.00 105 GLN A C 1
ATOM 827 O O . GLN A 1 105 ? 10.995 -0.590 9.876 1.00 71.00 105 GLN A O 1
ATOM 832 N N . THR A 1 106 ? 10.610 -2.714 10.515 1.00 59.81 106 THR A N 1
ATOM 833 C CA . THR A 1 106 ? 12.017 -3.010 10.738 1.00 59.81 106 THR A CA 1
ATOM 834 C C . THR A 1 106 ? 12.603 -3.131 9.342 1.00 59.81 106 THR A C 1
ATOM 836 O O . THR A 1 106 ? 12.538 -4.166 8.682 1.00 59.81 106 THR A O 1
ATOM 839 N N . THR A 1 107 ? 13.106 -2.015 8.820 1.00 55.97 107 THR A N 1
ATOM 840 C CA . THR A 1 107 ? 14.156 -2.090 7.832 1.00 55.97 107 THR A CA 1
ATOM 841 C C . THR A 1 107 ? 15.175 -2.990 8.505 1.00 55.97 107 THR A C 1
ATOM 843 O O . THR A 1 107 ? 15.820 -2.606 9.481 1.00 55.97 107 THR A O 1
ATOM 846 N N . LYS A 1 108 ? 15.266 -4.243 8.044 1.00 53.84 108 LYS A N 1
ATOM 847 C CA . LYS A 1 108 ? 16.492 -5.013 8.179 1.00 53.84 108 LYS A CA 1
ATOM 848 C C . LYS A 1 108 ? 17.512 -4.180 7.424 1.00 53.84 108 LYS A C 1
ATOM 850 O O . LYS A 1 108 ? 17.762 -4.404 6.245 1.00 53.84 108 LYS A O 1
ATOM 855 N N . VAL A 1 109 ? 18.006 -3.130 8.073 1.00 59.69 109 VAL A N 1
ATOM 856 C CA . VAL A 1 109 ? 19.192 -2.429 7.654 1.00 59.69 109 VAL A CA 1
ATOM 857 C C . VAL A 1 109 ? 20.218 -3.533 7.753 1.00 59.69 109 VAL A C 1
ATOM 859 O O . VAL A 1 109 ? 20.613 -3.930 8.847 1.00 59.69 109 VAL A O 1
ATOM 862 N N . GLY A 1 110 ? 20.544 -4.120 6.607 1.00 55.66 110 GLY A N 1
ATOM 863 C CA . GLY A 1 110 ? 21.665 -5.022 6.457 1.00 55.66 110 GLY A CA 1
ATOM 864 C C . GLY A 1 110 ? 22.945 -4.224 6.652 1.00 55.66 110 GLY A C 1
ATOM 865 O O . GLY A 1 110 ? 23.770 -4.152 5.754 1.00 55.66 110 GLY A O 1
ATOM 866 N N . ILE A 1 111 ? 23.120 -3.606 7.824 1.00 65.12 111 ILE A N 1
ATOM 867 C CA . ILE A 1 111 ? 24.442 -3.527 8.421 1.00 65.12 111 ILE A CA 1
ATOM 868 C C . ILE A 1 111 ? 24.837 -4.995 8.470 1.00 65.12 111 ILE A C 1
ATOM 870 O O . ILE A 1 111 ? 24.152 -5.766 9.141 1.00 65.12 111 ILE A O 1
ATOM 874 N N . GLY A 1 112 ? 25.790 -5.402 7.631 1.00 59.25 112 GLY A N 1
ATOM 875 C CA . GLY A 1 112 ? 26.207 -6.789 7.462 1.00 59.25 112 GLY A CA 1
ATOM 876 C C . GLY A 1 112 ? 26.727 -7.348 8.775 1.00 59.25 112 GLY A C 1
ATOM 877 O O . GLY A 1 112 ? 27.932 -7.389 8.984 1.00 59.25 112 GLY A O 1
ATOM 878 N N . LEU A 1 113 ? 25.812 -7.714 9.672 1.00 67.75 113 LEU A N 1
ATOM 879 C CA . LEU A 1 113 ? 26.098 -8.247 10.984 1.00 67.75 113 LEU A CA 1
ATOM 880 C C . LEU A 1 113 ? 26.556 -9.686 10.738 1.00 67.75 113 LEU A C 1
ATOM 882 O O . LEU A 1 113 ? 25.742 -10.521 10.331 1.00 67.75 113 LEU A O 1
ATOM 886 N N . PRO A 1 114 ? 27.858 -9.973 10.870 1.00 70.19 114 PRO A N 1
ATOM 887 C CA . PRO A 1 114 ? 28.376 -11.297 10.583 1.00 70.19 114 PRO A CA 1
ATOM 888 C C . PRO A 1 114 ? 27.757 -12.307 11.555 1.00 70.19 114 PRO A C 1
ATOM 890 O O . PRO A 1 114 ? 27.570 -12.017 12.738 1.00 70.19 114 PRO A O 1
ATOM 893 N N . ALA A 1 115 ? 27.452 -13.505 11.051 1.00 64.06 115 ALA A N 1
ATOM 894 C CA . ALA A 1 115 ? 26.704 -14.537 11.773 1.00 64.06 115 ALA A CA 1
ATOM 895 C C . ALA A 1 115 ? 27.313 -14.936 13.136 1.00 64.06 115 ALA A C 1
ATOM 897 O O . ALA A 1 115 ? 26.590 -15.444 13.986 1.00 64.06 115 ALA A O 1
ATOM 898 N N . PHE A 1 116 ? 28.597 -14.645 13.386 1.00 68.75 116 PHE A N 1
ATOM 899 C CA . PHE A 1 116 ? 29.253 -14.913 14.671 1.00 68.75 116 PHE A CA 1
ATOM 900 C C . PHE A 1 116 ? 28.684 -14.096 15.848 1.00 68.75 116 PHE A C 1
ATOM 902 O O . PHE A 1 116 ? 28.803 -14.522 16.993 1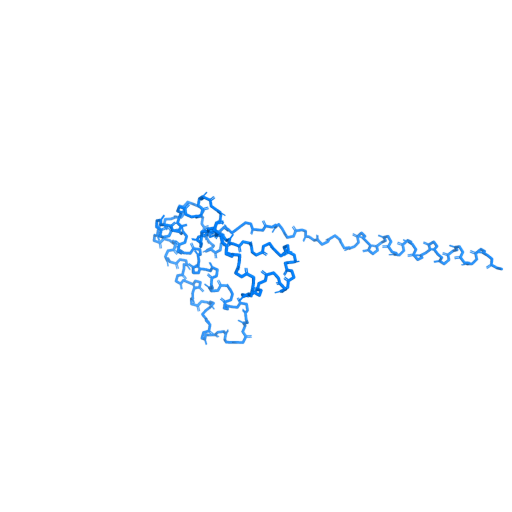.00 68.75 116 PHE A O 1
ATOM 909 N N . LEU A 1 117 ? 28.059 -12.935 15.597 1.00 66.19 117 LEU A N 1
ATOM 910 C CA . LEU A 1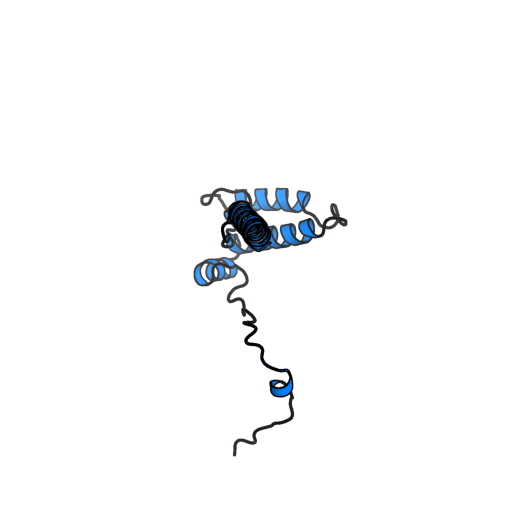 117 ? 27.456 -12.094 16.647 1.00 66.19 117 LEU A CA 1
ATOM 911 C C . LEU A 1 117 ? 26.070 -12.577 17.098 1.00 66.19 117 LEU A C 1
ATOM 913 O O . LEU A 1 117 ? 25.555 -12.097 18.105 1.00 66.19 117 LEU A O 1
ATOM 917 N N . LEU A 1 118 ? 25.473 -13.527 16.371 1.00 63.00 118 LEU A N 1
ATOM 918 C CA . LEU A 1 118 ? 24.194 -14.157 16.706 1.00 63.00 118 LEU A CA 1
ATOM 919 C C . LEU A 1 118 ? 24.387 -15.602 17.201 1.00 63.00 118 LEU A C 1
ATOM 921 O O . LEU A 1 118 ? 23.450 -16.398 17.189 1.00 63.00 118 LEU A O 1
ATOM 925 N N . SER A 1 119 ? 25.597 -15.954 17.640 1.00 55.41 119 SER A N 1
ATOM 926 C CA . SER A 1 119 ? 25.845 -17.209 18.346 1.00 55.41 119 SER A CA 1
ATOM 927 C C . SER A 1 119 ? 25.547 -17.032 19.832 1.00 55.41 119 SER A C 1
ATOM 929 O O . SER A 1 119 ? 26.154 -16.230 20.542 1.00 55.41 119 SER A O 1
ATOM 931 N N . LYS A 1 120 ? 24.573 -17.814 20.291 1.00 62.66 120 LYS A N 1
ATOM 932 C CA . LYS A 1 120 ? 24.039 -17.920 21.654 1.00 62.66 120 LYS A CA 1
ATOM 933 C C . LYS A 1 120 ? 25.033 -18.627 22.594 1.00 62.66 120 LYS A C 1
ATOM 935 O O . LYS A 1 120 ? 24.688 -19.619 23.224 1.00 62.66 120 LYS A O 1
ATOM 940 N N . GLU A 1 121 ? 26.277 -18.153 22.622 1.00 57.91 121 GLU A N 1
ATOM 941 C CA . GLU A 1 121 ? 27.401 -18.807 23.314 1.00 57.91 121 GLU A CA 1
ATOM 942 C C . GLU A 1 121 ? 28.171 -17.855 24.239 1.00 57.91 121 GLU A C 1
ATOM 944 O O . GLU A 1 121 ? 28.750 -18.301 25.223 1.00 57.91 121 GLU A O 1
ATOM 949 N N . ASN A 1 122 ? 28.104 -16.537 24.026 1.00 56.94 122 ASN A N 1
ATOM 950 C CA . ASN A 1 122 ? 28.646 -15.562 24.975 1.00 56.94 122 ASN A CA 1
ATOM 951 C C . ASN A 1 122 ? 27.524 -15.009 25.849 1.00 56.94 122 ASN A C 1
ATOM 953 O O . ASN A 1 122 ? 27.094 -13.863 25.727 1.00 56.94 122 ASN A O 1
ATOM 957 N N . HIS A 1 123 ? 27.046 -15.869 26.745 1.00 55.56 123 HIS A N 1
ATOM 958 C CA . HIS A 1 123 ? 26.397 -15.431 27.968 1.00 55.56 123 HIS A CA 1
ATOM 959 C C . HIS A 1 123 ? 27.402 -14.572 28.746 1.00 55.56 123 HIS A C 1
ATOM 961 O O . HIS A 1 123 ? 28.228 -15.091 29.492 1.00 55.56 123 HIS A O 1
ATOM 967 N N . LEU A 1 124 ? 27.356 -13.253 28.557 1.00 58.84 124 LEU A N 1
ATOM 968 C CA . LEU A 1 124 ? 27.942 -12.333 29.520 1.00 58.84 124 LEU A CA 1
ATOM 969 C C . LEU A 1 124 ? 27.182 -12.550 30.831 1.00 58.84 124 LEU A C 1
ATOM 971 O O . LEU A 1 124 ? 26.031 -12.132 30.966 1.00 58.84 124 LEU A O 1
ATOM 975 N N . MET A 1 125 ? 27.802 -13.258 31.776 1.00 53.03 125 MET A N 1
ATOM 976 C CA . MET A 1 125 ? 27.390 -13.168 33.169 1.00 53.03 125 MET A CA 1
ATOM 977 C C . MET A 1 125 ? 27.620 -11.723 33.600 1.00 53.03 125 MET A C 1
ATOM 979 O O . MET A 1 125 ? 28.758 -11.294 33.766 1.00 53.03 125 MET A O 1
ATOM 983 N N . ILE A 1 126 ? 26.537 -10.965 33.735 1.00 60.84 126 ILE A N 1
ATOM 984 C CA . ILE A 1 126 ? 26.551 -9.744 34.530 1.00 60.84 126 ILE A CA 1
ATOM 985 C C . ILE A 1 126 ? 26.444 -10.216 35.982 1.00 60.84 126 ILE A C 1
ATOM 987 O O . ILE A 1 126 ? 25.382 -10.688 36.394 1.00 60.84 126 ILE A O 1
ATOM 991 N N . LEU A 1 127 ? 27.557 -10.134 36.712 1.00 46.03 127 LEU A N 1
ATOM 992 C CA . LEU A 1 127 ? 27.582 -10.035 38.168 1.00 46.03 127 LEU A CA 1
ATOM 993 C C . LEU A 1 127 ? 28.241 -8.704 38.532 1.00 46.03 127 LEU A C 1
ATOM 995 O O . LEU A 1 127 ? 29.295 -8.406 37.924 1.00 46.03 127 LEU A O 1
#

Secondary structure (DSSP, 8-state):
--HHHHHHHHHHHHHHHHHHHH------------HHHHTT--TT--HHHHHHHHHHHHHHS-TTT-TT-HHHHHHHHHHHHHHHHHH-HHHHHHHHHHSSTT-S----------GGGG-TT------

Sequence (127 aa):
CWAVKITVLAFMWIALFVVTTQMGGEGKEIKRFDPFDILEVSASASAPEIKKAYRKLSLIYHPDKNPDDPLAASRFIQITKAYTALTDETAKKNYEKYGNPDGPQTTKVGIGLPAFLLSKENHLMIL

Radius of gyration: 25.38 Å; chains: 1; bounding box: 70×31×74 Å

Foldseek 3Di:
DVVVVVVVVVVVVVVVVVVVVVPPPPPPPPDQLDLCVLLVHDPPDDLVVLVVSLVVLCVVLPCVVVVPDPVSVVSNVSNVQSSCCPPPPQLVVQCVVPVGSVHDPPPPPPPVPDCVVVDPPPPPPDD

Organism: NCBI:txid327968

InterPro domains:
  IPR001623 DnaJ domain [PF00226] (34-96)
  IPR001623 DnaJ domain [PR00625] (36-54)
  IPR001623 DnaJ domain [PR00625] (54-69)
  IPR001623 DnaJ domain [PR00625] (71-91)
  IPR001623 DnaJ domain [PR00625] (91-110)
  IPR001623 DnaJ domain [PS50076] (34-99)
  IPR001623 DnaJ domain [SM00271] (33-91)
  IPR001623 DnaJ domain [cd06257] (34-88)
  IPR036869 Chaperone J-domain superfamily [G3DSA:1.10.287.110] (21-109)
  IPR036869 Chaperone J-domain superfamily [SSF46565] (30-114)